Protein AF-R5FB62-F1 (afdb_monomer_lite)

Structure (mmCIF, N/CA/C/O backbone):
data_AF-R5FB62-F1
#
_entry.id   AF-R5FB62-F1
#
loop_
_atom_site.group_PDB
_atom_site.id
_atom_site.type_symbol
_atom_site.label_atom_id
_atom_site.label_alt_id
_atom_site.label_comp_id
_atom_site.label_asym_id
_atom_site.label_entity_id
_atom_site.label_seq_id
_atom_site.pdbx_PDB_ins_code
_atom_site.Cartn_x
_atom_site.Cartn_y
_atom_site.Cartn_z
_atom_site.occupancy
_atom_site.B_iso_or_equiv
_atom_site.auth_seq_id
_atom_site.auth_comp_id
_atom_site.auth_asym_id
_atom_site.auth_atom_id
_atom_site.pdbx_PDB_model_num
ATOM 1 N N . MET A 1 1 ? 12.970 9.494 -4.942 1.00 94.88 1 MET A N 1
ATOM 2 C CA . MET A 1 1 ? 13.217 8.895 -6.274 1.00 94.88 1 MET A CA 1
ATOM 3 C C . MET A 1 1 ? 11.989 8.137 -6.775 1.00 94.88 1 MET A C 1
ATOM 5 O O . MET A 1 1 ? 11.289 7.556 -5.956 1.00 94.88 1 MET A O 1
ATOM 9 N N . PHE A 1 2 ? 11.732 8.127 -8.090 1.00 97.00 2 PHE A N 1
ATOM 10 C CA . PHE A 1 2 ? 10.770 7.214 -8.732 1.00 97.00 2 PHE A CA 1
ATOM 11 C C . PHE A 1 2 ? 11.462 5.888 -9.085 1.00 97.00 2 PHE A C 1
ATOM 13 O O . PHE A 1 2 ? 12.531 5.897 -9.689 1.00 97.00 2 PHE A O 1
ATOM 20 N N . ARG A 1 3 ? 10.859 4.759 -8.706 1.00 96.31 3 ARG A N 1
ATOM 21 C CA . ARG A 1 3 ? 11.416 3.398 -8.827 1.00 96.31 3 ARG A CA 1
ATOM 22 C C . ARG A 1 3 ? 10.606 2.488 -9.759 1.00 96.31 3 ARG A C 1
ATOM 24 O O . ARG A 1 3 ? 10.881 1.295 -9.852 1.00 96.31 3 ARG A O 1
ATOM 31 N N . GLY A 1 4 ? 9.608 3.033 -10.455 1.00 97.38 4 GLY A N 1
ATOM 32 C CA . GLY A 1 4 ? 8.732 2.285 -11.357 1.00 97.38 4 GLY A CA 1
ATOM 33 C C . GLY A 1 4 ? 7.326 2.088 -10.791 1.00 97.38 4 GLY A C 1
ATOM 34 O O . GLY A 1 4 ? 6.801 2.938 -10.076 1.00 97.38 4 GLY A O 1
ATOM 35 N N . MET A 1 5 ? 6.682 0.973 -11.139 1.00 97.81 5 MET A N 1
ATOM 36 C CA . MET A 1 5 ? 5.327 0.647 -10.682 1.00 97.81 5 MET A CA 1
ATOM 37 C C . MET A 1 5 ? 5.312 -0.651 -9.882 1.00 97.81 5 MET A C 1
ATOM 39 O O . MET A 1 5 ? 5.807 -1.682 -10.336 1.00 97.81 5 MET A O 1
ATOM 43 N N . THR A 1 6 ? 4.645 -0.639 -8.730 1.00 97.81 6 THR A N 1
ATOM 44 C CA . THR A 1 6 ? 4.486 -1.823 -7.879 1.00 97.81 6 THR A CA 1
ATOM 45 C C . THR A 1 6 ? 3.029 -2.044 -7.487 1.00 97.81 6 THR A C 1
ATOM 47 O O . THR A 1 6 ? 2.147 -1.239 -7.789 1.00 97.81 6 THR A O 1
ATOM 50 N N . THR A 1 7 ? 2.754 -3.196 -6.878 1.00 98.56 7 THR A N 1
ATOM 51 C CA . THR A 1 7 ? 1.431 -3.496 -6.319 1.00 98.56 7 THR A CA 1
ATOM 52 C C . THR A 1 7 ? 1.411 -3.065 -4.864 1.00 98.56 7 THR A C 1
ATOM 54 O O . THR A 1 7 ? 2.230 -3.542 -4.081 1.00 98.56 7 THR A O 1
ATOM 57 N N . PHE A 1 8 ? 0.461 -2.218 -4.503 1.00 98.62 8 PHE A N 1
ATOM 58 C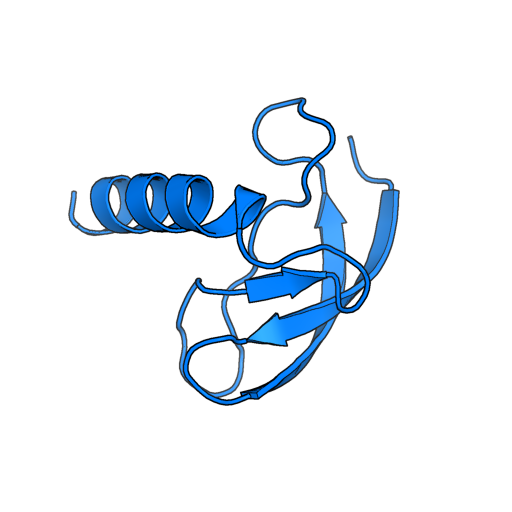 CA . PHE A 1 8 ? 0.182 -1.817 -3.134 1.00 98.62 8 PHE A CA 1
ATOM 59 C C . PHE A 1 8 ? -0.936 -2.672 -2.548 1.00 98.62 8 PHE A C 1
ATOM 61 O O . PHE A 1 8 ? -1.810 -3.159 -3.270 1.00 98.62 8 PHE A O 1
ATOM 68 N N . VAL A 1 9 ? -0.897 -2.854 -1.234 1.00 98.69 9 VAL A N 1
ATOM 69 C CA . VAL A 1 9 ? -1.966 -3.452 -0.435 1.00 98.69 9 VAL A CA 1
ATOM 70 C C . VAL A 1 9 ? -2.418 -2.403 0.570 1.00 98.69 9 VAL A C 1
ATOM 72 O O . VAL A 1 9 ? -1.576 -1.776 1.211 1.00 98.69 9 VAL A O 1
ATOM 75 N N . CYS A 1 10 ? -3.728 -2.201 0.682 1.00 98.50 10 CYS A N 1
ATOM 76 C CA . CYS A 1 10 ? -4.330 -1.404 1.742 1.00 98.50 10 CYS A CA 1
ATOM 77 C C . CYS A 1 10 ? -4.531 -2.265 2.989 1.00 98.50 10 CYS A C 1
ATOM 79 O O . CYS A 1 10 ? -5.173 -3.311 2.916 1.00 98.50 10 CYS A O 1
ATOM 81 N N . ASP A 1 11 ? -3.995 -1.825 4.121 1.00 98.00 11 ASP A N 1
ATOM 82 C CA . ASP A 1 11 ? -4.090 -2.525 5.401 1.00 98.00 11 ASP A CA 1
ATOM 83 C C . ASP A 1 11 ? -5.441 -2.294 6.110 1.00 98.00 11 ASP A C 1
ATOM 85 O O . ASP A 1 11 ? -5.790 -3.094 6.972 1.00 98.00 11 ASP A O 1
ATOM 89 N N . ASP A 1 12 ? -6.234 -1.294 5.696 1.00 97.81 12 ASP A N 1
ATOM 90 C CA . ASP A 1 12 ? -7.579 -1.052 6.250 1.00 97.81 12 ASP A CA 1
ATOM 91 C C . ASP A 1 12 ? -8.679 -1.875 5.563 1.00 97.81 12 ASP A C 1
ATOM 93 O O . ASP A 1 12 ? -9.602 -2.346 6.217 1.00 97.81 12 ASP A O 1
ATOM 97 N N . CYS A 1 13 ? -8.609 -2.048 4.236 1.00 98.00 13 CYS A N 1
ATOM 98 C CA . CYS A 1 13 ? -9.657 -2.745 3.469 1.00 98.00 13 CYS A CA 1
ATOM 99 C C . CYS A 1 13 ? -9.167 -3.969 2.678 1.00 98.00 13 CYS A C 1
ATOM 101 O O . CYS A 1 13 ? -9.950 -4.597 1.971 1.00 98.00 13 CYS A O 1
ATOM 103 N N . GLY A 1 14 ? -7.871 -4.290 2.719 1.00 97.69 14 GLY A N 1
ATOM 104 C CA . GLY A 1 14 ? -7.277 -5.427 2.002 1.00 97.69 14 GLY A CA 1
ATOM 105 C C . GLY A 1 14 ? -7.129 -5.251 0.483 1.00 97.69 14 GLY A C 1
ATOM 106 O O . GLY A 1 14 ? -6.529 -6.107 -0.175 1.00 97.69 14 GLY A O 1
ATOM 107 N N . HIS A 1 15 ? -7.641 -4.155 -0.092 1.00 98.44 15 HIS A N 1
ATOM 108 C CA . HIS A 1 15 ? -7.630 -3.917 -1.536 1.00 98.44 15 HIS A CA 1
ATOM 109 C C . HIS A 1 15 ? -6.204 -3.842 -2.098 1.00 98.44 15 HIS A C 1
ATOM 111 O O . HIS A 1 15 ? -5.315 -3.222 -1.506 1.00 98.44 15 HIS A O 1
ATOM 117 N N . ARG A 1 16 ? -5.994 -4.452 -3.271 1.00 98.44 16 ARG A N 1
ATOM 118 C CA . ARG A 1 16 ? -4.704 -4.471 -3.970 1.00 98.44 16 ARG A CA 1
ATOM 119 C C . ARG A 1 16 ? -4.798 -3.692 -5.268 1.00 98.44 16 ARG A C 1
ATOM 121 O O . ARG A 1 16 ? -5.718 -3.913 -6.044 1.00 98.44 16 ARG A O 1
ATOM 128 N N . PHE A 1 17 ? -3.831 -2.822 -5.527 1.00 98.62 17 PHE A N 1
ATOM 129 C CA . PHE A 1 17 ? -3.840 -1.983 -6.725 1.00 98.62 17 PHE A CA 1
ATOM 130 C C . PHE A 1 17 ? -2.426 -1.671 -7.214 1.00 98.62 17 PHE A C 1
ATOM 132 O O . PHE A 1 17 ? -1.463 -1.735 -6.452 1.00 98.62 17 PHE A O 1
ATOM 139 N N . LYS A 1 18 ? -2.289 -1.358 -8.505 1.00 98.44 18 LYS A N 1
ATOM 140 C CA . LYS A 1 18 ? -1.027 -0.895 -9.096 1.00 98.44 18 LYS A CA 1
ATOM 141 C C . LYS A 1 18 ? -0.860 0.602 -8.851 1.00 98.44 18 LYS A C 1
ATOM 143 O O . LYS A 1 18 ? -1.817 1.356 -8.987 1.00 98.44 18 LYS A O 1
ATOM 148 N N . GLY A 1 19 ? 0.355 1.023 -8.516 1.00 98.00 19 GLY A N 1
ATOM 149 C CA . GLY A 1 19 ? 0.677 2.425 -8.269 1.00 98.00 19 GLY A CA 1
ATOM 150 C C . GLY A 1 19 ? 2.149 2.737 -8.507 1.00 98.00 19 GLY A C 1
ATOM 151 O O . GLY A 1 19 ? 2.972 1.828 -8.646 1.00 98.00 19 GLY A O 1
ATOM 152 N N . MET A 1 20 ? 2.465 4.030 -8.572 1.00 98.06 20 MET A N 1
ATOM 153 C CA . MET A 1 20 ? 3.839 4.514 -8.707 1.00 98.06 20 MET A CA 1
ATOM 154 C C . MET A 1 20 ? 4.619 4.241 -7.420 1.00 98.06 20 MET A C 1
ATOM 156 O O . MET A 1 20 ? 4.186 4.624 -6.337 1.00 98.06 20 MET A O 1
ATOM 160 N N . ASP A 1 21 ? 5.771 3.594 -7.545 1.00 98.00 21 ASP A N 1
ATOM 161 C CA . ASP A 1 21 ? 6.721 3.445 -6.452 1.00 98.00 21 ASP A CA 1
ATOM 162 C C . ASP A 1 21 ? 7.608 4.690 -6.406 1.00 98.00 21 ASP A C 1
ATOM 164 O O . ASP A 1 21 ? 8.528 4.857 -7.208 1.00 98.00 21 ASP A O 1
ATOM 168 N N . ILE A 1 22 ? 7.275 5.605 -5.504 1.00 97.94 22 ILE A N 1
ATOM 169 C CA . ILE A 1 22 ? 8.053 6.812 -5.228 1.00 97.94 22 ILE A CA 1
ATOM 170 C C . ILE A 1 22 ? 8.541 6.710 -3.793 1.00 97.94 22 ILE A C 1
ATOM 172 O O . ILE A 1 22 ? 7.794 6.289 -2.920 1.00 97.94 22 ILE A O 1
ATOM 176 N N . GLU A 1 23 ? 9.775 7.110 -3.527 1.00 97.38 23 GLU A N 1
ATOM 177 C CA . GLU A 1 23 ? 10.321 7.121 -2.169 1.00 97.38 23 GLU A CA 1
ATOM 178 C C . GLU A 1 23 ? 9.567 8.061 -1.229 1.00 97.38 23 GLU A C 1
ATOM 180 O O . GLU A 1 23 ? 9.360 9.235 -1.536 1.00 97.38 23 GLU A O 1
ATOM 185 N N . TRP A 1 24 ? 9.260 7.566 -0.034 1.00 97.00 24 TRP A N 1
ATOM 186 C CA . TRP A 1 24 ? 8.809 8.376 1.089 1.00 97.00 24 TRP A CA 1
ATOM 187 C C . TRP A 1 24 ? 9.982 9.199 1.625 1.00 97.00 24 TRP A C 1
ATOM 189 O O . TRP A 1 24 ? 10.929 8.621 2.156 1.00 97.00 24 TRP A O 1
ATOM 199 N N . ARG A 1 25 ? 9.939 10.532 1.496 1.00 95.31 25 ARG A N 1
ATOM 200 C CA . ARG A 1 25 ? 10.903 11.473 2.115 1.00 95.31 25 ARG A CA 1
ATOM 201 C C . ARG A 1 25 ? 12.384 11.092 1.917 1.00 95.31 25 ARG A C 1
ATOM 203 O O . ARG A 1 25 ? 13.160 11.097 2.865 1.00 95.31 25 ARG A O 1
ATOM 210 N N . ALA A 1 26 ? 12.763 10.736 0.686 1.00 95.19 26 ALA A N 1
ATOM 211 C CA . ALA A 1 26 ? 14.121 10.285 0.340 1.00 95.19 26 ALA A CA 1
ATOM 212 C C . ALA A 1 26 ? 14.628 9.082 1.174 1.00 95.19 26 ALA A C 1
ATOM 214 O O . ALA A 1 26 ? 15.823 8.944 1.424 1.00 95.19 26 ALA A O 1
ATOM 215 N N . SER A 1 27 ? 13.719 8.205 1.610 1.00 94.69 27 SER A N 1
ATOM 216 C CA . SER A 1 27 ? 14.038 6.971 2.334 1.00 94.69 27 SER A CA 1
ATOM 217 C C . SER A 1 27 ? 13.955 5.724 1.444 1.00 94.69 27 SER A C 1
ATOM 219 O O . SER A 1 27 ? 13.573 5.762 0.273 1.00 94.69 27 SER A O 1
ATOM 221 N N . VAL A 1 28 ? 14.275 4.566 2.025 1.00 94.88 28 VAL A N 1
ATOM 222 C CA . VAL A 1 28 ? 14.104 3.257 1.376 1.00 94.88 28 VAL A CA 1
ATOM 223 C C . VAL A 1 28 ? 12.637 2.836 1.231 1.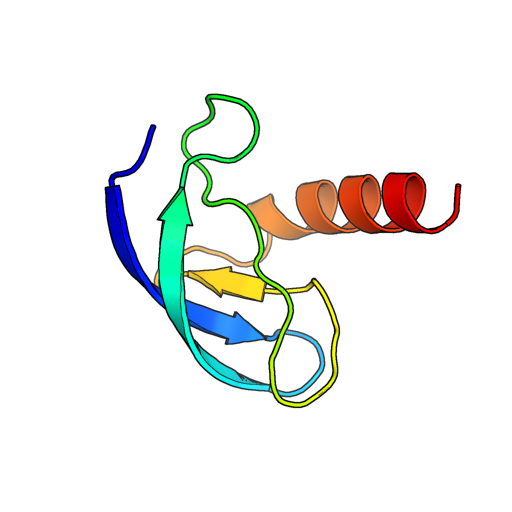00 94.88 28 VAL A C 1
ATOM 225 O O . VAL A 1 28 ? 12.347 1.938 0.443 1.00 94.88 28 VAL A O 1
ATOM 228 N N . TYR A 1 29 ? 11.706 3.472 1.944 1.00 97.00 29 TYR A N 1
ATOM 229 C CA . TYR A 1 29 ? 10.287 3.117 1.916 1.00 97.00 29 TYR A CA 1
ATOM 230 C C . TYR A 1 29 ? 9.553 3.800 0.766 1.00 97.00 29 TYR A C 1
ATOM 232 O O . TYR A 1 29 ? 9.950 4.869 0.308 1.00 97.00 29 TYR A O 1
ATOM 240 N N . SER A 1 30 ? 8.465 3.189 0.313 1.00 97.62 30 SER A N 1
ATOM 241 C CA . SER A 1 30 ? 7.586 3.767 -0.696 1.00 97.62 30 SER A CA 1
ATOM 242 C C . SER A 1 30 ? 6.580 4.705 -0.034 1.00 97.62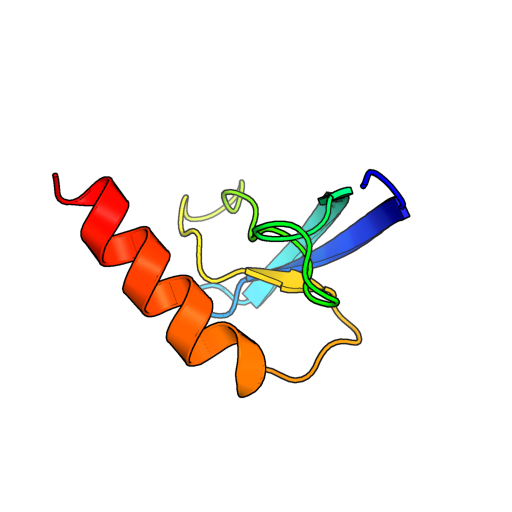 30 SER A C 1
ATOM 244 O O . SER A 1 30 ? 6.035 4.406 1.024 1.00 97.62 30 SER A O 1
ATOM 246 N N . GLN A 1 31 ? 6.303 5.827 -0.681 1.00 97.56 31 GLN A N 1
ATOM 247 C CA . GLN A 1 31 ? 5.220 6.746 -0.371 1.00 97.56 31 GLN A CA 1
ATOM 248 C C . GLN A 1 31 ? 3.890 5.979 -0.381 1.00 97.56 31 GLN A C 1
ATOM 250 O O . GLN A 1 31 ? 3.519 5.428 -1.424 1.00 97.56 31 GLN A O 1
ATOM 255 N N . PRO A 1 32 ? 3.140 5.955 0.735 1.00 97.94 32 PRO A N 1
ATOM 256 C CA . PRO A 1 32 ? 1.794 5.412 0.722 1.00 97.94 32 PRO A CA 1
ATOM 257 C C . PRO A 1 32 ? 0.906 6.199 -0.238 1.00 97.94 32 PRO A C 1
ATOM 259 O O . PRO A 1 32 ? 0.911 7.435 -0.265 1.00 97.94 32 PRO A O 1
ATOM 262 N N . LEU A 1 33 ? 0.150 5.459 -1.040 1.00 97.88 33 LEU A N 1
ATOM 263 C CA . LEU A 1 33 ? -0.785 5.986 -2.022 1.00 97.88 33 LEU A CA 1
ATOM 264 C C . LEU A 1 33 ? -2.207 5.907 -1.475 1.00 97.88 33 LEU A C 1
ATOM 266 O O . LEU A 1 33 ? -2.542 4.990 -0.721 1.00 97.88 33 LEU A O 1
ATOM 270 N N . ARG A 1 34 ? -3.064 6.836 -1.902 1.00 97.69 34 ARG A N 1
ATOM 271 C CA . ARG A 1 34 ? -4.487 6.795 -1.566 1.00 97.69 34 ARG A CA 1
ATOM 272 C C . ARG A 1 34 ? -5.110 5.521 -2.134 1.00 97.69 34 ARG A C 1
ATOM 274 O O . ARG A 1 34 ? -5.050 5.286 -3.340 1.00 97.69 34 ARG A O 1
ATOM 281 N N . CYS A 1 35 ? -5.725 4.715 -1.279 1.00 98.31 35 CYS A N 1
ATOM 282 C CA . CYS A 1 35 ? -6.448 3.527 -1.700 1.00 98.31 35 CYS A CA 1
ATOM 283 C C . CYS A 1 35 ? -7.656 3.932 -2.566 1.00 98.31 35 CYS A C 1
ATOM 285 O O . CYS A 1 35 ? -8.491 4.706 -2.095 1.00 98.31 35 CYS A O 1
ATOM 287 N N . PRO A 1 36 ? -7.808 3.399 -3.792 1.00 98.31 36 PRO A N 1
ATOM 288 C CA . PRO A 1 36 ? -8.942 3.737 -4.653 1.00 98.31 36 PRO A CA 1
ATOM 289 C C . PRO A 1 36 ? -10.276 3.154 -4.160 1.00 98.31 36 PRO A C 1
ATOM 291 O O . PRO A 1 36 ? -11.322 3.615 -4.592 1.00 98.31 36 PRO A O 1
ATOM 294 N N . ASN A 1 37 ? -10.245 2.157 -3.265 1.00 98.19 37 ASN A N 1
ATOM 295 C CA . ASN A 1 37 ? -11.449 1.510 -2.737 1.00 98.19 37 ASN A CA 1
ATOM 296 C C . ASN A 1 37 ? -12.013 2.231 -1.500 1.00 98.19 37 ASN A C 1
ATOM 298 O O . ASN A 1 37 ? -13.179 2.598 -1.478 1.00 98.19 37 ASN A O 1
ATOM 302 N N . CYS A 1 38 ? -11.189 2.457 -0.470 1.00 97.88 38 CYS A N 1
ATOM 303 C CA . CYS A 1 38 ? -11.643 3.052 0.797 1.00 97.88 38 CYS A CA 1
ATOM 304 C C . CYS A 1 38 ? -11.120 4.473 1.058 1.00 97.88 38 CYS A C 1
ATOM 306 O O . CYS A 1 38 ? -11.503 5.095 2.041 1.00 97.88 38 CYS A O 1
ATOM 308 N N . GLY A 1 39 ? -10.212 4.991 0.227 1.00 96.69 39 GLY A N 1
ATOM 309 C CA . GLY A 1 39 ? -9.644 6.331 0.392 1.00 96.69 39 GLY A CA 1
ATOM 310 C C . GLY A 1 39 ? -8.530 6.464 1.438 1.00 96.69 39 GLY A C 1
ATOM 311 O O . GLY A 1 39 ? -7.912 7.527 1.481 1.00 96.69 39 GLY A O 1
ATOM 312 N N . SER A 1 40 ? -8.242 5.420 2.223 1.00 97.00 40 SER A N 1
ATOM 313 C CA . SER A 1 40 ? -7.170 5.411 3.231 1.00 97.00 40 SER A CA 1
ATOM 314 C C . SER A 1 40 ? -5.768 5.516 2.620 1.00 97.00 40 SER A C 1
ATOM 316 O O . SER A 1 40 ? -5.532 5.078 1.490 1.00 97.00 40 SER A O 1
ATOM 318 N N . TYR A 1 41 ? -4.824 6.057 3.392 1.00 97.25 41 TYR A N 1
ATOM 319 C CA . TYR A 1 41 ? -3.393 6.072 3.080 1.00 97.25 41 TYR A CA 1
ATOM 320 C C . TYR A 1 41 ? -2.609 4.967 3.790 1.00 97.25 41 TYR A C 1
ATOM 322 O O . TYR A 1 41 ? -1.393 4.899 3.630 1.00 97.25 41 TYR A O 1
ATOM 330 N N . HIS A 1 42 ? -3.278 4.053 4.497 1.00 97.94 42 HIS A N 1
ATOM 331 C CA . HIS A 1 42 ? -2.669 2.862 5.088 1.00 97.94 42 HIS A CA 1
ATOM 332 C C . HIS A 1 42 ? -2.352 1.829 4.012 1.00 97.94 42 HIS A C 1
ATOM 334 O O . HIS A 1 42 ? -2.947 0.754 3.936 1.00 97.94 42 HIS A O 1
ATOM 340 N N . THR A 1 43 ? -1.460 2.190 3.097 1.00 98.38 43 THR A N 1
ATOM 341 C CA . THR A 1 43 ? -1.024 1.350 1.992 1.00 98.38 43 THR A CA 1
ATOM 342 C C . THR A 1 43 ? 0.481 1.157 2.039 1.00 98.38 43 THR A C 1
ATOM 344 O O . THR A 1 43 ? 1.239 2.017 2.491 1.00 98.38 43 THR A O 1
ATOM 347 N N . ARG A 1 44 ? 0.922 -0.010 1.578 1.00 98.25 44 ARG A N 1
ATOM 348 C CA . ARG A 1 44 ? 2.338 -0.363 1.439 1.00 98.25 44 ARG A CA 1
ATOM 349 C C . ARG A 1 44 ? 2.543 -1.252 0.217 1.00 98.25 44 ARG A C 1
ATOM 351 O O . ARG A 1 44 ? 1.597 -1.933 -0.195 1.00 98.25 44 ARG A O 1
ATOM 358 N N . PRO A 1 45 ? 3.756 -1.317 -0.349 1.00 98.00 45 PRO A N 1
ATOM 359 C CA . PRO A 1 45 ? 4.080 -2.306 -1.363 1.00 98.00 45 PRO A CA 1
ATOM 360 C C . PRO A 1 45 ? 3.817 -3.719 -0.840 1.00 98.00 45 PRO A C 1
ATOM 362 O O . PRO A 1 45 ? 4.115 -4.046 0.310 1.00 98.00 45 PRO A O 1
ATOM 365 N N . ARG A 1 46 ? 3.289 -4.585 -1.708 1.00 96.56 46 ARG A N 1
ATOM 366 C CA . ARG A 1 46 ? 2.882 -5.959 -1.378 1.00 96.56 46 ARG A CA 1
ATOM 367 C C . ARG A 1 46 ? 3.984 -6.764 -0.686 1.00 96.56 46 ARG A C 1
ATOM 369 O O . ARG A 1 46 ? 3.676 -7.564 0.192 1.00 96.56 46 ARG A O 1
ATOM 376 N N . PHE A 1 47 ? 5.234 -6.561 -1.096 1.00 94.00 47 PHE A N 1
ATOM 377 C CA . PHE A 1 47 ? 6.400 -7.289 -0.589 1.00 94.00 47 PHE A CA 1
ATOM 378 C C . PHE A 1 47 ? 7.098 -6.601 0.592 1.00 94.00 47 PHE A C 1
ATOM 380 O O . PHE A 1 47 ? 8.030 -7.163 1.155 1.00 94.00 47 PHE A O 1
ATOM 387 N N . SER A 1 48 ? 6.668 -5.401 0.987 1.00 95.25 48 SER A N 1
ATOM 388 C CA . SER A 1 48 ? 7.223 -4.718 2.156 1.00 95.25 48 SER A CA 1
ATOM 389 C C . SER A 1 48 ? 6.555 -5.204 3.434 1.00 95.25 48 SER A C 1
ATOM 391 O O . SER A 1 48 ? 5.351 -5.444 3.450 1.00 95.25 48 SER A O 1
ATOM 393 N N . PHE A 1 49 ? 7.299 -5.294 4.533 1.00 94.88 49 PHE A N 1
ATOM 394 C CA . PHE A 1 49 ? 6.714 -5.574 5.844 1.00 94.88 49 PHE A CA 1
ATOM 395 C C . PHE A 1 49 ? 5.779 -4.446 6.302 1.00 94.88 49 PHE A C 1
ATOM 397 O O . PHE A 1 49 ? 5.959 -3.288 5.932 1.00 94.88 49 PHE A O 1
ATOM 404 N N . LYS A 1 50 ? 4.787 -4.788 7.134 1.00 95.12 50 LYS A N 1
ATOM 405 C CA . LYS A 1 50 ? 3.829 -3.827 7.703 1.00 95.12 50 LYS A CA 1
ATOM 406 C C . LYS A 1 50 ? 4.474 -2.887 8.721 1.00 95.12 50 LYS A C 1
ATOM 408 O O . LYS A 1 50 ? 4.224 -1.690 8.688 1.00 95.12 50 LYS A O 1
ATOM 413 N N . TYR A 1 51 ? 5.311 -3.424 9.607 1.00 96.00 51 TYR A N 1
ATOM 414 C CA . TYR A 1 51 ? 5.818 -2.694 10.773 1.00 96.00 51 TYR A CA 1
ATOM 415 C C . TYR A 1 51 ? 6.503 -1.352 10.456 1.00 96.00 51 TYR A C 1
ATOM 417 O O . TYR A 1 51 ? 6.160 -0.374 11.117 1.00 96.00 51 TYR A O 1
ATOM 425 N N . PRO A 1 52 ? 7.378 -1.234 9.435 1.00 94.75 52 PRO A N 1
ATOM 426 C CA . PRO A 1 52 ? 7.990 0.054 9.098 1.00 94.75 52 PRO A CA 1
ATOM 427 C C . PRO A 1 52 ? 6.985 1.124 8.654 1.00 94.75 52 PRO A C 1
ATOM 429 O O . PRO A 1 52 ? 7.240 2.314 8.814 1.00 94.75 52 PRO A O 1
ATOM 432 N N . TYR A 1 53 ? 5.837 0.708 8.113 1.00 97.69 53 TYR A N 1
ATOM 433 C CA . TYR A 1 53 ? 4.819 1.614 7.591 1.00 97.69 53 TYR A CA 1
ATOM 434 C C . TYR A 1 53 ? 3.872 2.144 8.668 1.00 97.69 53 TYR A C 1
ATOM 436 O O . TYR A 1 53 ? 3.257 3.177 8.439 1.00 97.69 53 TYR A O 1
ATOM 444 N N . LEU A 1 54 ? 3.803 1.520 9.852 1.00 97.75 54 LEU A N 1
ATOM 445 C CA . LEU A 1 54 ? 2.944 1.991 10.947 1.00 97.75 54 LEU A CA 1
ATOM 446 C C . LEU A 1 54 ? 3.247 3.448 11.322 1.00 97.75 54 LEU A C 1
ATOM 448 O O . LEU A 1 54 ? 2.332 4.254 11.443 1.00 97.75 54 LEU A O 1
ATOM 452 N N . ARG A 1 55 ? 4.534 3.798 11.432 1.00 96.81 55 ARG A N 1
ATOM 453 C CA . ARG A 1 55 ? 4.964 5.171 11.725 1.00 96.81 55 ARG A CA 1
ATOM 454 C C . ARG A 1 55 ? 4.695 6.126 10.560 1.00 96.81 55 ARG A C 1
ATOM 456 O O . ARG A 1 55 ? 4.264 7.248 10.777 1.00 96.81 55 ARG A O 1
ATOM 463 N N . ILE A 1 56 ? 4.935 5.677 9.327 1.00 97.62 56 ILE A N 1
ATOM 464 C CA . ILE A 1 56 ? 4.693 6.488 8.122 1.00 97.62 56 ILE A CA 1
ATOM 465 C C . ILE A 1 56 ? 3.207 6.855 8.015 1.00 97.62 56 ILE A C 1
ATOM 467 O O . ILE A 1 56 ? 2.872 7.978 7.653 1.00 97.62 56 ILE A O 1
ATOM 471 N N . TRP A 1 57 ? 2.319 5.915 8.332 1.00 97.75 57 TRP A N 1
ATOM 472 C CA . TRP A 1 57 ? 0.878 6.142 8.339 1.00 97.75 57 TRP A CA 1
ATOM 473 C C . TRP A 1 57 ? 0.451 7.121 9.429 1.00 97.75 57 TRP A C 1
ATOM 475 O O . TRP A 1 57 ? -0.245 8.074 9.110 1.00 97.75 57 TRP A O 1
ATOM 485 N N . GLN A 1 58 ? 0.960 6.965 10.655 1.00 97.06 58 GLN A N 1
ATOM 486 C CA . GLN A 1 58 ? 0.726 7.933 11.735 1.00 97.06 58 GLN A CA 1
ATOM 487 C C . GLN A 1 58 ? 1.128 9.357 11.318 1.00 97.06 58 GLN A C 1
ATOM 489 O O . GLN A 1 58 ? 0.328 10.280 11.440 1.00 97.06 58 GLN A O 1
ATOM 494 N N . GLU A 1 59 ? 2.320 9.528 10.732 1.00 95.88 59 GLU A N 1
ATOM 495 C CA . GLU A 1 59 ? 2.773 10.830 10.220 1.00 95.88 59 GLU A CA 1
ATOM 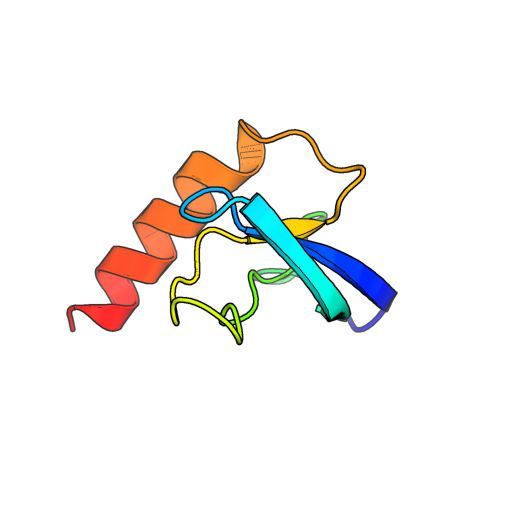496 C C . GLU A 1 59 ? 1.849 11.380 9.115 1.00 95.88 59 GLU A C 1
ATOM 498 O O . GLU A 1 59 ? 1.599 12.582 9.048 1.00 95.88 59 GLU A O 1
ATOM 503 N N . LEU A 1 60 ? 1.342 10.523 8.224 1.00 95.31 60 LEU A N 1
ATOM 504 C CA . LEU A 1 60 ? 0.421 10.933 7.162 1.00 95.31 60 LEU A CA 1
ATOM 505 C C . LEU A 1 60 ? -0.947 11.349 7.692 1.00 95.31 60 LEU A C 1
ATOM 507 O O . LEU A 1 60 ? -1.520 12.303 7.164 1.00 95.31 60 LEU A O 1
ATOM 511 N N . ASP A 1 61 ? -1.463 10.645 8.693 1.00 95.75 61 ASP A N 1
ATOM 512 C CA . ASP A 1 61 ? -2.738 10.969 9.322 1.00 95.75 61 ASP A CA 1
ATOM 513 C C . ASP A 1 61 ? -2.642 12.311 10.046 1.00 95.75 61 ASP A C 1
ATOM 515 O O . ASP A 1 61 ? -3.504 13.166 9.864 1.00 95.75 61 ASP A O 1
ATOM 519 N N . GLU A 1 62 ? -1.559 12.553 10.786 1.00 95.94 62 GLU A N 1
ATOM 520 C CA . GLU A 1 62 ? -1.295 13.847 11.425 1.00 95.94 62 GLU A CA 1
ATOM 521 C 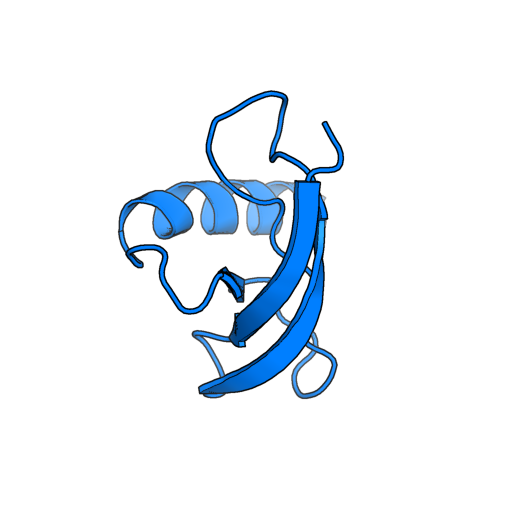C . GLU A 1 62 ? -1.244 14.990 10.402 1.00 95.94 62 GLU A C 1
ATOM 523 O O . GLU A 1 62 ? -1.895 16.012 10.592 1.00 95.94 62 GLU A O 1
ATOM 528 N N . ILE A 1 63 ? -0.539 14.803 9.279 1.00 92.56 63 ILE A N 1
ATOM 529 C CA . ILE A 1 63 ? -0.442 15.815 8.211 1.00 92.56 63 ILE A CA 1
ATOM 530 C C . ILE A 1 63 ? -1.793 16.078 7.538 1.00 92.56 63 ILE A C 1
ATOM 532 O O . ILE A 1 63 ? -2.035 17.190 7.083 1.00 92.56 63 ILE A O 1
ATOM 536 N N . LYS A 1 64 ? -2.650 15.063 7.411 1.00 84.50 64 LYS A N 1
ATOM 537 C CA . LYS A 1 64 ? -3.946 15.170 6.718 1.00 84.50 64 LYS A CA 1
ATOM 538 C C . LYS A 1 64 ? -5.083 15.664 7.603 1.00 84.50 64 LYS A C 1
ATOM 540 O O . LYS A 1 64 ? -6.120 16.042 7.066 1.00 84.50 64 LYS A O 1
ATOM 545 N N . ASN A 1 65 ? -4.902 15.612 8.918 1.00 82.50 65 ASN A N 1
ATOM 546 C CA . ASN A 1 65 ? -5.824 16.176 9.900 1.00 82.50 65 ASN A CA 1
ATOM 547 C C . ASN A 1 65 ? -5.540 17.663 10.196 1.00 82.50 65 ASN A C 1
ATOM 549 O O . ASN A 1 65 ? -6.272 18.269 10.978 1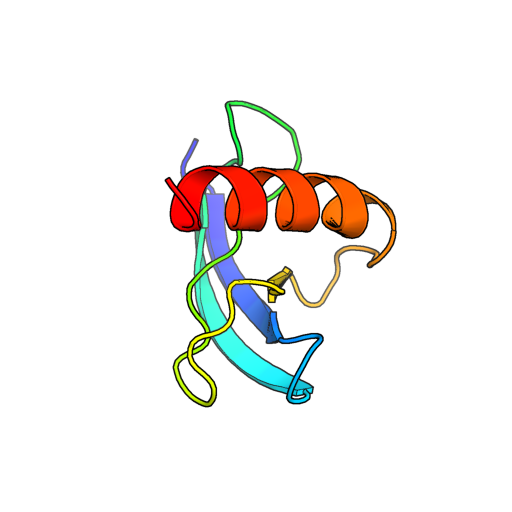.00 82.50 65 ASN A O 1
ATOM 553 N N . LEU A 1 66 ? -4.493 18.229 9.584 1.00 61.25 66 LEU A N 1
ATOM 554 C CA . LEU A 1 66 ? -4.171 19.659 9.539 1.00 61.25 66 LEU A CA 1
ATOM 555 C C . LEU A 1 66 ? -4.746 20.299 8.269 1.00 61.25 66 LEU A C 1
ATOM 557 O O . LEU A 1 66 ? -5.198 21.461 8.372 1.00 61.25 66 LEU A O 1
#

Sequence (66 aa):
MFRGMTTFVCDDCGHRFKGMDIEWRASVYSQPLRCPNCGSYHTRPRFSFKYPYLRIWQELDEIKNL

Radius of gyration: 10.93 Å; chains: 1; bounding box: 26×27×23 Å

pLDDT: mean 96.13, std 5.09, range [61.25, 98.69]

Foldseek 3Di:
DWDAKAWKAAPVPRDIDIDTFDDDPPDPFGQQDQDPPPRASNMGGPPDDNVVCVVVRVVVVVVVVD

Secondary structure (DSSP, 8-state):
-EEEEEEEEETTT--EEEEEEEBSTTSSSBPPPPPTTT----EEETTS-SHHHHHHHHHHHHHH--